Protein AF-A0A6C1KKN9-F1 (afdb_monomer_lite)

Radius of gyration: 24.56 Å; chains: 1; bounding box: 61×69×35 Å

Structure (mmCIF, N/CA/C/O backbone):
data_AF-A0A6C1KKN9-F1
#
_entry.id   AF-A0A6C1KKN9-F1
#
loop_
_atom_site.group_PDB
_atom_site.id
_atom_site.type_symbol
_atom_site.label_atom_id
_atom_site.label_alt_id
_atom_site.label_comp_id
_atom_site.label_asym_id
_atom_site.label_entity_id
_atom_site.label_seq_id
_atom_site.pdbx_PDB_ins_code
_atom_site.Cartn_x
_atom_site.Cartn_y
_atom_site.Cartn_z
_atom_site.occupancy
_atom_site.B_iso_or_equiv
_atom_site.auth_seq_id
_atom_site.auth_comp_id
_atom_site.auth_asym_id
_atom_site.auth_atom_id
_atom_site.pdbx_PDB_model_num
ATOM 1 N N . MET A 1 1 ? -14.892 9.527 -15.656 1.00 47.81 1 MET A N 1
ATOM 2 C CA . MET A 1 1 ? -14.237 9.778 -14.350 1.00 47.81 1 MET A CA 1
ATOM 3 C C . MET A 1 1 ? -15.229 9.839 -13.178 1.00 47.81 1 MET A C 1
ATOM 5 O O . MET A 1 1 ? -14.839 9.496 -12.073 1.00 47.81 1 MET A O 1
ATOM 9 N N . GLU A 1 2 ? -16.510 10.187 -13.378 1.00 54.34 2 GLU A N 1
ATOM 10 C CA . GLU A 1 2 ? -17.510 10.268 -12.286 1.00 54.34 2 GLU A CA 1
ATOM 11 C C . GLU A 1 2 ? -17.953 8.920 -11.687 1.00 54.34 2 GLU A C 1
ATOM 13 O O . GLU A 1 2 ? -18.302 8.838 -10.509 1.00 54.34 2 GLU A O 1
ATOM 18 N N . THR A 1 3 ? -17.919 7.836 -12.465 1.00 54.47 3 THR A N 1
ATOM 19 C CA . THR A 1 3 ? -18.433 6.527 -12.028 1.00 54.47 3 THR A CA 1
ATOM 20 C C . THR A 1 3 ? -17.547 5.876 -10.962 1.00 54.47 3 THR A C 1
ATOM 22 O O . THR A 1 3 ? -18.058 5.299 -10.007 1.00 54.47 3 THR A O 1
ATOM 25 N N . ALA A 1 4 ? -16.223 6.035 -11.064 1.00 53.25 4 ALA A N 1
ATOM 26 C CA . ALA A 1 4 ? -15.273 5.545 -10.062 1.00 53.25 4 ALA A CA 1
ATOM 27 C C . ALA A 1 4 ? -15.426 6.283 -8.719 1.00 53.25 4 ALA A C 1
ATOM 29 O O . ALA A 1 4 ? -15.391 5.658 -7.661 1.00 53.25 4 ALA A O 1
ATOM 30 N N . ALA A 1 5 ? -15.691 7.595 -8.760 1.00 52.31 5 ALA A N 1
ATOM 31 C CA . ALA A 1 5 ? -15.946 8.405 -7.568 1.00 52.31 5 ALA A CA 1
ATOM 32 C C . ALA A 1 5 ? -17.244 7.988 -6.848 1.00 52.31 5 ALA A C 1
ATOM 34 O O . ALA A 1 5 ? -17.274 7.880 -5.623 1.00 52.31 5 ALA A O 1
ATOM 35 N N . ARG A 1 6 ? -18.307 7.670 -7.600 1.00 53.66 6 ARG A N 1
ATOM 36 C CA . ARG A 1 6 ? -19.574 7.145 -7.051 1.00 53.66 6 ARG A CA 1
ATOM 37 C C . ARG A 1 6 ? -19.421 5.766 -6.402 1.00 53.66 6 ARG A C 1
ATOM 39 O O . ARG A 1 6 ? -20.085 5.504 -5.402 1.00 53.66 6 ARG A O 1
ATOM 46 N N . VAL A 1 7 ? -18.567 4.899 -6.951 1.00 52.72 7 VAL A N 1
ATOM 47 C CA . VAL A 1 7 ? -18.294 3.560 -6.396 1.00 52.72 7 VAL A CA 1
ATOM 48 C C . VAL A 1 7 ? -17.428 3.656 -5.137 1.00 52.72 7 VAL A C 1
ATOM 50 O O . VAL A 1 7 ? -17.748 3.011 -4.141 1.00 52.72 7 VAL A O 1
ATOM 53 N N . ALA A 1 8 ? -16.417 4.531 -5.122 1.00 51.62 8 ALA A N 1
ATOM 54 C CA . ALA A 1 8 ? -15.596 4.795 -3.936 1.00 51.62 8 ALA A CA 1
ATOM 55 C C . ALA A 1 8 ? -16.413 5.358 -2.754 1.00 51.62 8 ALA A C 1
ATOM 57 O O . ALA A 1 8 ? -16.169 5.001 -1.604 1.00 51.62 8 ALA A O 1
ATOM 58 N N . LEU A 1 9 ? -17.440 6.170 -3.032 1.00 49.12 9 LEU A N 1
ATOM 59 C CA . LEU A 1 9 ? -18.370 6.704 -2.025 1.00 49.12 9 LEU A CA 1
ATOM 60 C C . LEU A 1 9 ? -19.429 5.696 -1.550 1.00 49.12 9 LEU A C 1
ATOM 62 O O . LEU A 1 9 ? -20.126 5.964 -0.572 1.00 49.12 9 LEU A O 1
ATOM 66 N N . ARG A 1 10 ? -19.575 4.553 -2.230 1.00 47.56 10 ARG A N 1
ATOM 67 C CA . ARG A 1 10 ? -20.541 3.502 -1.877 1.00 47.56 10 ARG A CA 1
ATOM 68 C C . ARG A 1 10 ? -19.907 2.330 -1.136 1.00 47.56 10 ARG A C 1
ATOM 70 O O . ARG A 1 10 ? -20.632 1.434 -0.721 1.00 47.56 10 ARG A O 1
ATOM 77 N N . VAL A 1 11 ? -18.589 2.348 -0.927 1.00 47.41 11 VAL A N 1
ATOM 78 C CA . VAL A 1 11 ? -17.938 1.466 0.044 1.00 47.41 11 VAL A CA 1
ATOM 79 C C . VAL A 1 11 ? -18.180 2.083 1.426 1.00 47.41 11 VAL A C 1
ATOM 81 O O . VAL A 1 11 ? -17.534 3.080 1.759 1.00 47.41 11 VAL A O 1
ATOM 84 N N . PRO A 1 12 ? -19.121 1.546 2.226 1.00 51.97 12 PRO A N 1
ATOM 85 C CA . PRO A 1 12 ? -19.640 2.222 3.417 1.00 51.97 12 PRO A CA 1
ATOM 86 C C . PRO A 1 12 ? -18.575 2.462 4.495 1.00 51.97 12 PRO A C 1
ATOM 88 O O . PRO A 1 12 ? -18.755 3.330 5.335 1.00 51.97 12 PRO A O 1
ATOM 91 N N . VAL A 1 13 ? -17.452 1.739 4.450 1.00 53.56 13 VAL A N 1
ATOM 92 C CA . VAL A 1 13 ? -16.356 1.875 5.418 1.00 53.56 13 VAL A CA 1
ATOM 93 C C . VAL A 1 13 ? -15.308 2.885 4.935 1.00 53.56 13 VAL A C 1
ATOM 95 O O . VAL A 1 13 ? -15.003 3.848 5.630 1.00 53.56 13 VAL A O 1
ATOM 98 N N . PHE A 1 14 ? -14.798 2.737 3.708 1.00 50.16 14 PHE A N 1
ATOM 99 C CA . PHE A 1 14 ? -13.741 3.609 3.176 1.00 50.16 14 PHE A CA 1
ATOM 100 C C . PHE A 1 14 ? -14.227 5.040 2.894 1.00 50.16 14 PHE A C 1
ATOM 102 O O . PHE A 1 14 ? -13.502 6.001 3.148 1.00 50.16 14 PHE A O 1
ATOM 109 N N . GLY A 1 15 ? -15.462 5.195 2.401 1.00 50.34 15 GLY A N 1
ATOM 110 C CA . GLY A 1 15 ? -16.042 6.499 2.073 1.00 50.34 15 GLY A CA 1
ATOM 111 C C . GLY A 1 15 ? -16.386 7.350 3.299 1.00 50.34 15 GLY A C 1
ATOM 112 O O . GLY A 1 15 ? -16.334 8.574 3.217 1.00 50.34 15 GLY A O 1
ATOM 113 N N . TRP A 1 16 ? -16.694 6.725 4.440 1.00 55.47 16 TRP A N 1
ATOM 114 C CA . TRP A 1 16 ? -16.972 7.433 5.695 1.00 55.47 16 TRP A CA 1
ATOM 115 C C . TRP A 1 16 ? -15.677 7.921 6.350 1.00 55.47 16 TRP A C 1
ATOM 117 O O . TRP A 1 16 ? -15.563 9.103 6.666 1.00 55.47 16 TRP A O 1
ATOM 127 N N . PHE A 1 17 ? -14.651 7.062 6.406 1.00 53.03 17 PHE A N 1
ATOM 128 C CA . PHE A 1 17 ? -13.333 7.442 6.924 1.00 53.03 17 PHE A CA 1
ATOM 129 C C . PHE A 1 17 ? -12.659 8.535 6.104 1.00 53.03 17 PHE A C 1
ATOM 131 O O . PHE A 1 17 ? -12.101 9.477 6.666 1.00 53.03 17 PHE A O 1
ATOM 138 N N . LEU A 1 18 ? -12.737 8.449 4.776 1.00 52.69 18 LEU A N 1
ATOM 139 C CA . LEU A 1 18 ? -12.146 9.462 3.908 1.00 52.69 18 LEU A CA 1
ATOM 140 C C . LEU A 1 18 ? -12.892 10.804 3.997 1.00 52.69 18 LEU A C 1
ATOM 142 O O . LEU A 1 18 ? -12.270 11.858 3.890 1.00 52.69 18 LEU A O 1
ATOM 146 N N . LYS A 1 19 ? -14.210 10.782 4.234 1.00 52.62 19 LYS A N 1
ATOM 147 C CA . LYS A 1 19 ? -15.023 11.994 4.403 1.00 52.62 19 LYS A CA 1
ATOM 148 C C . LYS A 1 19 ? -14.726 12.709 5.727 1.00 52.62 19 LYS A C 1
ATOM 150 O O . LYS A 1 19 ? -14.597 13.935 5.708 1.00 52.62 19 LYS A O 1
ATOM 155 N N . ASP A 1 20 ? -14.535 11.960 6.815 1.00 54.56 20 ASP A N 1
ATOM 156 C CA . ASP A 1 20 ? -14.146 12.500 8.129 1.00 54.56 20 ASP A CA 1
ATOM 157 C C . ASP A 1 20 ? -12.704 13.030 8.153 1.00 54.56 20 ASP A C 1
ATOM 159 O O . ASP A 1 20 ? -12.433 14.061 8.766 1.00 54.56 20 ASP A O 1
ATOM 163 N N . ALA A 1 21 ? -11.780 12.399 7.423 1.00 52.91 21 ALA A N 1
ATOM 164 C CA . ALA A 1 21 ? -10.393 12.862 7.328 1.00 52.91 21 ALA A CA 1
ATOM 165 C C . ALA A 1 21 ? -10.230 14.199 6.577 1.00 52.91 21 ALA A C 1
ATOM 167 O O . ALA A 1 21 ? -9.237 14.895 6.779 1.00 52.91 21 ALA A O 1
ATOM 168 N N . ILE A 1 22 ? -11.179 14.550 5.700 1.00 55.94 22 ILE A N 1
ATOM 169 C CA . ILE A 1 22 ? -11.143 15.783 4.895 1.00 55.94 22 ILE A CA 1
ATOM 170 C C . ILE A 1 22 ? -11.849 16.952 5.605 1.00 55.94 22 ILE A C 1
ATOM 172 O O . ILE A 1 22 ? -11.441 18.096 5.425 1.00 55.94 22 ILE A O 1
ATOM 176 N N . HIS A 1 23 ? -12.890 16.687 6.404 1.00 55.44 23 HIS A N 1
ATOM 177 C CA . HIS A 1 23 ? -13.731 17.730 7.019 1.00 55.44 23 HIS A CA 1
ATOM 178 C C . HIS A 1 23 ? -13.559 17.869 8.546 1.00 55.44 23 HIS A C 1
ATOM 180 O O . HIS A 1 23 ? -14.169 18.758 9.139 1.00 55.44 23 HIS A O 1
ATOM 186 N N . GLY A 1 24 ? -12.776 17.000 9.195 1.00 54.00 24 GLY A N 1
ATOM 187 C CA . GLY A 1 24 ? -12.665 16.927 10.655 1.00 54.00 24 GLY A CA 1
ATOM 188 C C . GLY A 1 24 ? -11.593 17.818 11.305 1.00 54.00 24 GLY A C 1
ATOM 189 O O . GLY A 1 24 ? -10.656 18.288 10.664 1.00 54.00 24 GLY A O 1
ATOM 190 N N . ALA A 1 25 ? -11.741 18.003 12.624 1.00 54.50 25 ALA A N 1
ATOM 191 C CA . ALA A 1 25 ? -10.811 18.670 13.546 1.00 54.50 25 ALA A CA 1
ATOM 192 C C . ALA A 1 25 ? -9.373 18.093 13.476 1.00 54.50 25 ALA A C 1
ATOM 194 O O . ALA A 1 25 ? -9.205 16.964 13.019 1.00 54.50 25 ALA A O 1
ATOM 195 N N . PRO A 1 26 ? -8.324 18.798 13.954 1.00 61.16 26 PRO A N 1
ATOM 196 C CA . PRO A 1 26 ? -6.922 18.359 13.838 1.00 61.16 26 PRO A CA 1
ATOM 197 C C . PRO A 1 26 ? -6.625 16.923 14.324 1.00 61.16 26 PRO A C 1
ATOM 199 O O . PRO A 1 26 ? -5.720 16.284 13.786 1.00 61.16 26 PRO A O 1
ATOM 202 N N . ASP A 1 27 ? -7.418 16.375 15.252 1.00 59.34 27 ASP A N 1
ATOM 203 C CA . ASP A 1 27 ? -7.294 14.989 15.734 1.00 59.34 27 ASP A CA 1
ATOM 204 C C . ASP A 1 27 ? -7.883 13.920 14.790 1.00 59.34 27 ASP A C 1
ATOM 206 O O . ASP A 1 27 ? -7.551 12.736 14.896 1.00 59.34 27 ASP A O 1
ATOM 210 N N . ALA A 1 28 ? -8.713 14.306 13.817 1.00 64.44 28 ALA A N 1
ATOM 211 C CA . ALA A 1 28 ? -9.369 13.390 12.876 1.00 64.44 28 ALA A CA 1
ATOM 212 C C . ALA A 1 28 ? -8.368 12.598 12.016 1.00 64.44 28 ALA A C 1
ATOM 214 O O . ALA A 1 28 ? -8.643 11.475 11.585 1.00 64.44 28 ALA A O 1
ATOM 215 N N . LYS A 1 29 ? -7.161 13.141 11.820 1.00 64.50 29 LYS A N 1
ATOM 216 C CA . LYS A 1 29 ? -6.089 12.490 11.058 1.00 64.50 29 LYS A CA 1
ATOM 217 C C . LYS A 1 29 ? -5.588 11.206 11.733 1.00 64.50 29 LYS A C 1
ATOM 219 O O . LYS A 1 29 ? -5.265 10.242 11.038 1.00 64.50 29 LYS A O 1
ATOM 224 N N . TYR A 1 30 ? -5.571 11.164 13.068 1.00 70.12 30 TYR A N 1
ATOM 225 C CA . TYR A 1 30 ? -5.166 9.977 13.829 1.00 70.12 30 TYR A CA 1
ATOM 226 C C . TYR A 1 30 ? -6.231 8.881 13.772 1.00 70.12 30 TYR A C 1
ATOM 228 O O . TYR A 1 30 ? -5.903 7.717 13.543 1.00 70.12 30 TYR A O 1
ATOM 236 N N . TYR A 1 31 ? -7.509 9.252 13.887 1.00 68.25 31 TYR A N 1
ATOM 237 C CA . TYR A 1 31 ? -8.619 8.306 13.752 1.00 68.25 31 TYR A CA 1
ATOM 238 C C . TYR A 1 31 ? -8.695 7.696 12.350 1.00 68.25 31 TYR A C 1
ATOM 240 O O . TYR A 1 31 ? -9.003 6.512 12.216 1.00 68.25 31 TYR A O 1
ATOM 248 N N . PHE A 1 32 ? -8.348 8.455 11.309 1.00 70.19 32 PHE A N 1
ATOM 249 C CA . PHE A 1 32 ? -8.240 7.919 9.954 1.00 70.19 32 PHE A CA 1
ATOM 250 C C . PHE A 1 32 ? -7.137 6.860 9.836 1.00 70.19 32 PHE A C 1
ATOM 252 O O . PHE A 1 32 ? -7.387 5.767 9.330 1.00 70.19 32 PHE A O 1
ATOM 259 N N . MET A 1 33 ? -5.935 7.149 10.346 1.00 72.12 33 MET A N 1
ATOM 260 C CA . MET A 1 33 ? -4.817 6.198 10.315 1.00 72.12 33 MET A CA 1
ATOM 261 C C . MET A 1 33 ? -5.116 4.927 11.116 1.00 72.12 33 MET A C 1
ATOM 263 O O . MET A 1 33 ? -4.848 3.824 10.639 1.00 72.12 33 MET A O 1
ATOM 267 N N . ALA A 1 34 ? -5.724 5.065 12.297 1.00 76.56 34 ALA A N 1
ATOM 268 C CA . ALA A 1 34 ? -6.134 3.926 13.112 1.00 76.56 34 ALA A CA 1
ATOM 269 C C . ALA A 1 34 ? -7.152 3.042 12.374 1.00 76.56 34 ALA A C 1
ATOM 271 O O . ALA A 1 34 ? -6.989 1.825 12.314 1.00 76.56 34 ALA A O 1
ATOM 272 N N . ASN A 1 35 ? -8.164 3.638 11.742 1.00 77.81 35 ASN A N 1
ATOM 273 C CA . ASN A 1 35 ? -9.170 2.870 11.014 1.00 77.81 35 ASN A CA 1
ATOM 274 C C . ASN A 1 35 ? -8.657 2.270 9.707 1.00 77.81 35 ASN A C 1
ATOM 276 O O . ASN A 1 35 ? -9.078 1.171 9.343 1.00 77.81 35 ASN A O 1
ATOM 280 N N . LEU A 1 36 ? -7.708 2.927 9.037 1.00 80.12 36 LEU A N 1
ATOM 281 C CA . LEU A 1 36 ? -6.999 2.344 7.903 1.00 80.12 36 LEU A CA 1
ATOM 282 C C . LEU A 1 36 ? -6.244 1.079 8.335 1.00 80.12 36 LEU A C 1
ATOM 284 O O . LEU A 1 36 ? -6.366 0.047 7.679 1.00 80.12 36 LEU A O 1
ATOM 288 N N . ALA A 1 37 ? -5.528 1.134 9.462 1.00 81.00 37 ALA A N 1
ATOM 289 C CA . 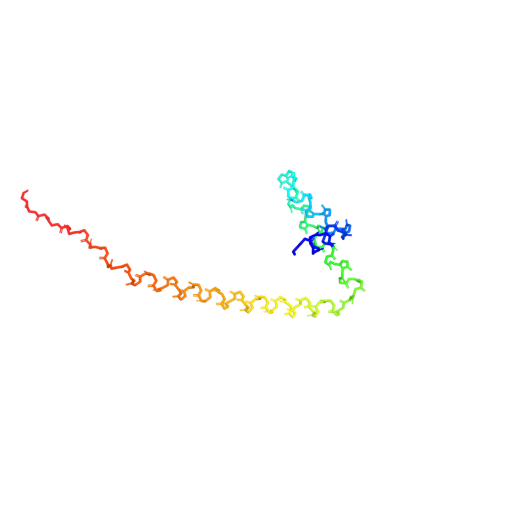ALA A 1 37 ? -4.822 -0.019 10.015 1.00 81.00 37 ALA A CA 1
ATOM 290 C C . ALA A 1 37 ? -5.787 -1.152 10.406 1.00 81.00 37 ALA A C 1
ATOM 292 O O . ALA A 1 37 ? -5.548 -2.307 10.055 1.00 81.00 37 ALA A O 1
ATOM 293 N N . VAL A 1 38 ? -6.911 -0.834 11.056 1.00 80.75 38 VAL A N 1
ATOM 294 C CA . VAL A 1 38 ? -7.943 -1.826 11.409 1.00 80.75 38 VAL A CA 1
ATOM 295 C C . VAL A 1 38 ? -8.562 -2.458 10.160 1.00 80.75 38 VAL A C 1
ATOM 297 O O . VAL A 1 38 ? -8.691 -3.680 10.102 1.00 80.75 38 VAL A O 1
ATOM 300 N N . CYS A 1 39 ? -8.883 -1.672 9.127 1.00 79.00 39 CYS A N 1
ATOM 301 C CA . CYS A 1 39 ? -9.373 -2.200 7.850 1.00 79.00 39 CYS A CA 1
ATOM 302 C C . CYS A 1 39 ? -8.341 -3.110 7.182 1.00 79.00 39 CYS A C 1
ATOM 304 O O . CYS A 1 39 ? -8.700 -4.147 6.629 1.00 79.00 39 CYS A O 1
ATOM 306 N N . PHE A 1 40 ? -7.062 -2.745 7.253 1.00 81.12 40 PHE A N 1
ATOM 307 C CA . PHE A 1 40 ? -5.979 -3.546 6.701 1.00 81.12 40 PHE A CA 1
ATOM 308 C C . PHE A 1 40 ? -5.875 -4.905 7.404 1.00 81.12 40 PHE A C 1
ATOM 310 O O . PHE A 1 40 ? -5.827 -5.940 6.742 1.00 81.12 40 PHE A O 1
ATOM 317 N N . ILE A 1 41 ? -5.937 -4.916 8.740 1.00 82.44 41 ILE A N 1
ATOM 318 C CA . ILE A 1 41 ? -5.954 -6.144 9.549 1.00 82.44 41 ILE A CA 1
ATOM 319 C C . ILE A 1 41 ? -7.201 -6.981 9.249 1.00 82.44 41 ILE A C 1
ATOM 321 O O . ILE A 1 41 ? -7.093 -8.193 9.070 1.00 82.44 41 ILE A O 1
ATOM 325 N N . ALA A 1 42 ? -8.375 -6.356 9.133 1.00 80.44 42 ALA A N 1
ATOM 326 C CA . ALA A 1 42 ? -9.602 -7.054 8.761 1.00 80.44 42 ALA A CA 1
ATOM 327 C C . ALA A 1 42 ? -9.473 -7.710 7.377 1.00 80.44 42 ALA A C 1
ATOM 329 O O . ALA A 1 42 ? -9.864 -8.861 7.199 1.00 80.44 42 ALA A O 1
ATOM 330 N N . MET A 1 43 ? -8.863 -7.025 6.409 1.00 78.50 43 MET A N 1
ATOM 331 C CA . MET A 1 43 ? -8.648 -7.564 5.067 1.00 78.50 43 MET A CA 1
ATOM 332 C C . MET A 1 43 ? -7.679 -8.755 5.078 1.00 78.50 43 MET A C 1
ATOM 334 O O . MET A 1 43 ? -7.939 -9.756 4.410 1.00 78.50 43 MET A O 1
ATOM 338 N N . ILE A 1 44 ? -6.628 -8.702 5.906 1.00 85.12 44 ILE A N 1
ATOM 339 C CA . ILE A 1 44 ? -5.743 -9.850 6.162 1.00 85.12 44 ILE A CA 1
ATOM 340 C C . ILE A 1 44 ? -6.517 -11.002 6.812 1.00 85.12 44 ILE A C 1
ATOM 342 O O . ILE A 1 44 ? -6.300 -12.151 6.450 1.00 85.12 44 ILE A O 1
ATOM 346 N N . TYR A 1 45 ? -7.432 -10.727 7.742 1.00 79.19 45 TYR A N 1
ATOM 347 C CA . TYR A 1 45 ? -8.218 -11.769 8.402 1.00 79.19 45 TYR A CA 1
ATOM 348 C C . TYR A 1 45 ? -9.201 -12.466 7.445 1.00 79.19 45 TYR A C 1
ATOM 350 O O . TYR A 1 45 ? -9.283 -13.691 7.442 1.00 79.19 45 TYR A O 1
ATOM 358 N N . PHE A 1 46 ? -9.917 -11.710 6.603 1.00 80.81 46 PHE A N 1
ATOM 359 C CA . PHE A 1 46 ? -10.909 -12.271 5.675 1.00 80.81 46 PHE A CA 1
ATOM 360 C C . PHE A 1 46 ? -10.289 -12.980 4.468 1.00 80.81 46 PHE A C 1
ATOM 362 O O . PHE A 1 46 ? -10.770 -14.038 4.068 1.00 80.81 46 PHE A O 1
ATOM 369 N N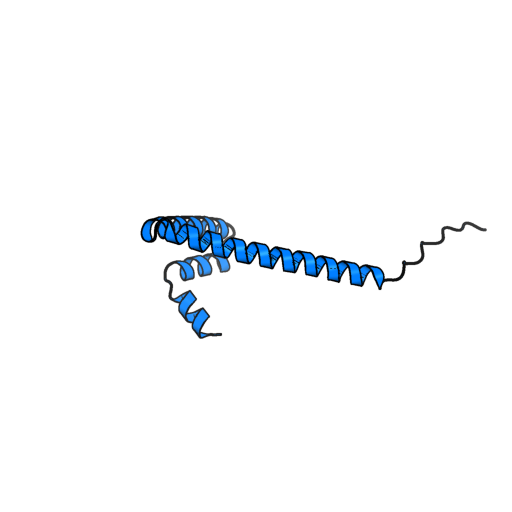 . PHE A 1 47 ? -9.248 -12.400 3.865 1.00 79.38 47 PHE A N 1
ATOM 370 C CA . PHE A 1 47 ? -8.633 -12.944 2.648 1.00 79.38 47 PHE A CA 1
ATOM 371 C C . PHE A 1 47 ? -7.379 -13.774 2.928 1.00 79.38 47 PHE A C 1
ATOM 373 O O . PHE A 1 47 ? -6.978 -14.567 2.078 1.00 79.38 47 PHE A O 1
ATOM 380 N N . GLY A 1 48 ? -6.759 -13.617 4.098 1.00 84.19 48 GLY A N 1
ATOM 381 C CA . GLY A 1 48 ? -5.578 -14.365 4.512 1.00 84.19 48 GLY A CA 1
ATOM 382 C C . GLY A 1 48 ? -4.287 -13.928 3.817 1.00 84.19 48 GLY A C 1
ATOM 383 O O . GLY A 1 48 ? -4.102 -12.785 3.394 1.00 84.19 48 GLY A O 1
ATOM 384 N N . TYR A 1 49 ? -3.378 -14.893 3.676 1.00 86.31 49 TYR A N 1
ATOM 385 C CA . TYR A 1 49 ? -2.080 -14.731 3.017 1.00 86.31 49 TYR A CA 1
ATOM 386 C C . TYR A 1 49 ? -2.139 -14.211 1.560 1.00 86.31 49 TYR A C 1
ATOM 388 O O . TYR A 1 49 ? -1.302 -13.375 1.211 1.00 86.31 49 TYR A O 1
ATOM 396 N N . PRO A 1 50 ? -3.118 -14.604 0.712 1.00 88.25 50 PRO A N 1
ATOM 397 C CA . PRO A 1 50 ? -3.260 -14.065 -0.644 1.00 88.25 50 PRO A CA 1
ATOM 398 C C . PRO A 1 50 ? -3.288 -12.535 -0.715 1.00 88.25 50 PRO A C 1
ATOM 400 O O . PRO A 1 50 ? -2.684 -11.949 -1.613 1.00 88.25 50 PRO A O 1
ATOM 403 N N . PHE A 1 51 ? -3.939 -11.876 0.247 1.00 87.31 51 PHE A N 1
ATOM 404 C CA . PHE A 1 51 ? -4.009 -10.416 0.279 1.00 87.31 51 PHE A CA 1
ATOM 405 C C . PHE A 1 51 ? -2.632 -9.778 0.497 1.00 87.31 51 PHE A C 1
ATOM 407 O O . PHE A 1 51 ? -2.284 -8.818 -0.189 1.00 87.31 51 PHE A O 1
ATOM 414 N N . LEU A 1 52 ? -1.820 -10.346 1.394 1.00 89.56 52 LEU A N 1
ATOM 415 C CA . LEU A 1 52 ? -0.468 -9.856 1.663 1.00 89.56 52 LEU A CA 1
ATOM 416 C C . LEU A 1 52 ? 0.440 -9.973 0.436 1.00 89.56 52 LEU A C 1
ATOM 418 O O . LEU A 1 52 ? 1.201 -9.046 0.163 1.00 89.56 52 LEU A O 1
ATOM 422 N N . ILE A 1 53 ? 0.335 -11.069 -0.324 1.00 89.62 53 ILE A N 1
ATOM 423 C CA . ILE A 1 53 ? 1.116 -11.261 -1.555 1.00 89.62 53 ILE A CA 1
ATOM 424 C C . ILE A 1 53 ? 0.775 -10.178 -2.579 1.00 89.62 53 ILE A C 1
ATOM 426 O O . ILE A 1 53 ? 1.671 -9.522 -3.110 1.00 89.62 53 ILE A O 1
ATOM 430 N N . VAL A 1 54 ? -0.517 -9.979 -2.853 1.00 92.00 54 VAL A N 1
ATOM 431 C CA . VAL A 1 54 ? -0.966 -8.989 -3.840 1.00 92.00 54 VAL A CA 1
ATOM 432 C C . VAL A 1 54 ? -0.572 -7.585 -3.393 1.00 92.00 54 VAL A C 1
ATOM 434 O O . VAL A 1 54 ? -0.012 -6.828 -4.186 1.00 92.00 54 VAL A O 1
ATOM 437 N N . TYR A 1 55 ? -0.787 -7.252 -2.118 1.00 91.25 55 TYR A N 1
ATOM 438 C CA . TYR A 1 55 ? -0.379 -5.965 -1.566 1.00 91.25 55 TYR A CA 1
ATOM 439 C C . TYR A 1 55 ? 1.127 -5.733 -1.738 1.00 91.25 55 TYR A C 1
ATOM 441 O O . TYR A 1 55 ? 1.519 -4.695 -2.270 1.00 91.25 55 TYR A O 1
ATOM 449 N N . ALA A 1 56 ? 1.963 -6.714 -1.388 1.00 92.75 56 ALA A N 1
ATOM 450 C CA . ALA A 1 56 ? 3.409 -6.622 -1.560 1.00 92.75 56 ALA A CA 1
ATOM 451 C 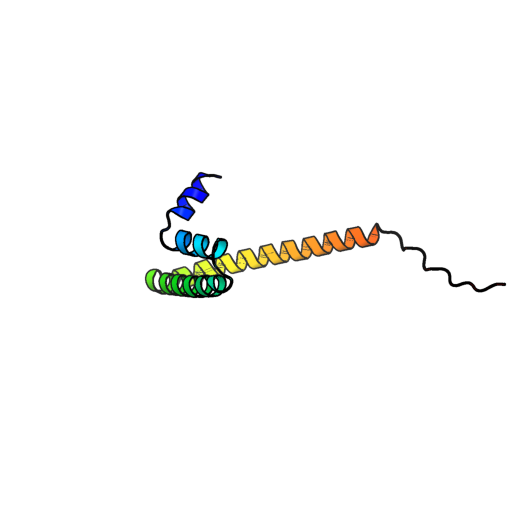C . ALA A 1 56 ? 3.801 -6.415 -3.031 1.00 92.75 56 ALA A C 1
ATOM 453 O O . ALA A 1 56 ? 4.559 -5.493 -3.322 1.00 92.75 56 ALA A O 1
ATOM 454 N N . LEU A 1 57 ? 3.236 -7.190 -3.966 1.00 96.56 57 LEU A N 1
ATOM 455 C CA . LEU A 1 57 ? 3.510 -7.030 -5.401 1.00 96.56 57 LEU A CA 1
ATOM 456 C C . LEU A 1 57 ? 3.139 -5.631 -5.904 1.00 96.56 57 LEU A C 1
ATOM 458 O O . LEU A 1 57 ? 3.916 -5.004 -6.628 1.00 96.56 57 LEU A O 1
ATOM 462 N N . THR A 1 58 ? 1.965 -5.128 -5.517 1.00 94.50 58 THR A N 1
ATOM 463 C CA . THR A 1 58 ? 1.537 -3.782 -5.921 1.00 94.50 58 THR A CA 1
ATOM 464 C C . THR A 1 58 ? 2.426 -2.696 -5.316 1.00 94.50 58 THR A C 1
ATOM 466 O O . THR A 1 58 ? 2.835 -1.784 -6.034 1.00 94.50 58 THR A O 1
ATOM 469 N N . ALA A 1 59 ? 2.807 -2.820 -4.042 1.00 92.56 59 ALA A N 1
ATOM 470 C CA . ALA A 1 59 ? 3.717 -1.892 -3.381 1.00 92.56 59 ALA A CA 1
ATOM 471 C C . ALA A 1 59 ? 5.106 -1.892 -4.038 1.00 92.56 59 ALA A C 1
ATOM 473 O O . ALA A 1 59 ? 5.676 -0.823 -4.253 1.00 92.56 59 ALA A O 1
ATOM 474 N N . THR A 1 60 ? 5.627 -3.058 -4.432 1.00 97.19 60 THR A N 1
ATOM 475 C CA . THR A 1 60 ? 6.883 -3.161 -5.187 1.00 97.19 60 THR A CA 1
ATOM 476 C C . THR A 1 60 ? 6.787 -2.455 -6.537 1.00 97.19 60 THR A C 1
ATOM 478 O O . THR A 1 60 ? 7.678 -1.678 -6.876 1.00 97.19 60 THR A O 1
ATOM 481 N N . ALA A 1 61 ? 5.707 -2.666 -7.295 1.00 95.56 61 ALA A N 1
ATOM 482 C CA . ALA A 1 61 ? 5.512 -1.986 -8.575 1.00 95.56 61 ALA A CA 1
ATOM 483 C C . ALA A 1 61 ? 5.467 -0.458 -8.402 1.00 95.56 61 ALA A C 1
ATOM 485 O O . ALA A 1 61 ? 6.146 0.267 -9.129 1.00 95.56 61 ALA A O 1
ATOM 486 N N . VAL A 1 62 ? 4.733 0.030 -7.397 1.00 96.94 62 VAL A N 1
ATOM 487 C CA . VAL A 1 62 ? 4.669 1.461 -7.065 1.00 96.94 62 VAL A CA 1
ATOM 488 C C . VAL A 1 62 ? 6.042 2.001 -6.669 1.00 96.94 62 VAL A C 1
ATOM 490 O O . VAL A 1 62 ? 6.432 3.064 -7.147 1.00 96.94 62 VAL A O 1
ATOM 493 N N . ALA A 1 63 ? 6.802 1.269 -5.852 1.00 95.38 63 ALA A N 1
ATOM 494 C CA . ALA A 1 63 ? 8.144 1.671 -5.443 1.00 95.38 63 ALA A CA 1
ATOM 495 C C . ALA A 1 63 ? 9.085 1.799 -6.650 1.00 95.38 63 ALA A C 1
ATOM 497 O O . ALA A 1 63 ? 9.761 2.819 -6.791 1.00 95.38 63 ALA A O 1
ATOM 498 N N . LEU A 1 64 ? 9.076 0.826 -7.565 1.00 97.19 64 LEU A N 1
ATOM 499 C CA . LEU A 1 64 ? 9.885 0.883 -8.785 1.00 97.19 64 LEU A CA 1
ATOM 500 C C . LEU A 1 64 ? 9.505 2.076 -9.665 1.00 97.19 64 LEU A C 1
ATOM 502 O O . LEU A 1 64 ? 10.381 2.830 -10.083 1.00 97.19 64 LEU A O 1
ATOM 506 N N . VAL A 1 65 ? 8.209 2.294 -9.894 1.00 97.25 65 VAL A N 1
ATOM 507 C CA . VAL A 1 65 ? 7.725 3.452 -10.661 1.00 97.25 65 VAL A CA 1
ATOM 508 C C . VAL A 1 65 ? 8.140 4.760 -9.985 1.00 97.25 65 VAL A C 1
ATOM 510 O O . VAL A 1 65 ? 8.629 5.665 -10.657 1.00 97.25 65 VAL A O 1
ATOM 513 N N . SER A 1 66 ? 8.013 4.852 -8.659 1.00 94.69 66 SER A N 1
ATOM 514 C CA . SER A 1 66 ? 8.414 6.043 -7.905 1.00 94.69 66 SER A CA 1
ATOM 515 C C . SER A 1 66 ? 9.914 6.324 -8.016 1.00 94.69 66 SER A C 1
ATOM 517 O O . SER A 1 66 ? 10.300 7.478 -8.171 1.00 94.69 66 SER A O 1
ATOM 519 N N . LEU A 1 67 ? 10.755 5.286 -8.022 1.00 95.75 67 LEU A N 1
ATOM 520 C CA . LEU A 1 67 ? 12.204 5.415 -8.168 1.00 95.75 67 LEU A CA 1
ATOM 521 C C . LEU A 1 67 ? 12.578 5.890 -9.573 1.00 95.75 67 LEU A C 1
ATOM 523 O O . LEU A 1 67 ? 13.429 6.768 -9.718 1.00 95.75 67 LEU A O 1
ATOM 527 N N . ILE A 1 68 ? 11.916 5.354 -10.601 1.00 95.62 68 ILE A N 1
ATOM 528 C CA . ILE A 1 68 ? 12.095 5.798 -11.988 1.00 95.62 68 ILE A CA 1
ATOM 529 C C . ILE A 1 68 ? 11.719 7.274 -12.117 1.00 95.62 68 ILE A C 1
ATOM 531 O O . ILE A 1 68 ? 12.496 8.050 -12.668 1.00 95.62 68 ILE A O 1
ATOM 535 N N . ILE A 1 69 ? 10.563 7.670 -11.579 1.00 96.19 69 ILE A N 1
ATOM 536 C CA . ILE A 1 69 ? 10.108 9.065 -11.608 1.00 96.19 69 ILE A CA 1
ATOM 537 C C . ILE A 1 69 ? 11.095 9.959 -10.863 1.00 96.19 69 ILE A C 1
ATOM 539 O O . ILE A 1 69 ? 11.521 10.964 -11.419 1.00 96.19 69 ILE A O 1
ATOM 543 N N . LEU A 1 70 ? 11.499 9.583 -9.648 1.00 95.38 70 LEU A N 1
ATOM 544 C CA . LEU A 1 70 ? 12.441 10.357 -8.842 1.00 95.38 70 LEU A CA 1
ATOM 545 C C . LEU A 1 70 ? 13.768 10.564 -9.581 1.00 95.38 70 LEU A C 1
ATOM 547 O O . LEU A 1 70 ? 14.274 11.680 -9.651 1.00 95.38 70 LEU A O 1
ATOM 551 N N . THR A 1 71 ? 14.289 9.500 -10.191 1.00 94.88 71 THR A N 1
ATOM 552 C CA . THR A 1 71 ? 15.541 9.540 -10.955 1.00 94.88 71 THR A CA 1
ATOM 553 C C . THR A 1 71 ? 15.401 10.400 -12.208 1.00 94.88 71 THR A C 1
ATOM 555 O O . THR A 1 71 ? 16.266 11.225 -12.495 1.00 94.88 71 THR A O 1
ATOM 558 N N . ALA A 1 72 ? 14.302 10.248 -12.949 1.00 93.06 72 ALA A N 1
ATOM 559 C CA . ALA A 1 72 ? 14.022 11.063 -14.123 1.00 93.06 72 ALA A CA 1
ATOM 560 C C . ALA A 1 72 ? 13.902 12.546 -13.743 1.00 93.06 72 ALA A C 1
ATOM 562 O O . ALA A 1 72 ? 14.517 13.394 -14.385 1.00 93.06 72 ALA A O 1
ATOM 563 N N . SER A 1 73 ? 13.175 12.865 -12.669 1.00 90.62 73 SER A N 1
ATOM 564 C CA . SER A 1 73 ? 13.046 14.228 -12.149 1.00 90.62 73 SER A CA 1
ATOM 565 C C . SER A 1 73 ? 14.396 14.839 -11.767 1.00 90.62 73 SER A C 1
ATOM 567 O O . SER A 1 73 ? 14.637 16.000 -12.096 1.00 90.62 73 SER A O 1
ATOM 569 N N . ASP A 1 74 ? 15.295 14.074 -11.145 1.00 88.75 74 ASP A N 1
ATOM 570 C CA . ASP A 1 74 ? 16.655 14.538 -10.837 1.00 88.75 74 ASP A CA 1
ATOM 571 C C . ASP A 1 74 ? 17.490 14.783 -12.102 1.00 88.75 74 ASP A C 1
ATOM 573 O O . ASP A 1 74 ? 18.226 15.770 -12.194 1.00 88.75 74 ASP A O 1
ATOM 577 N N . MET A 1 75 ? 17.352 13.923 -13.116 1.00 86.31 75 MET A N 1
ATOM 578 C CA . MET A 1 75 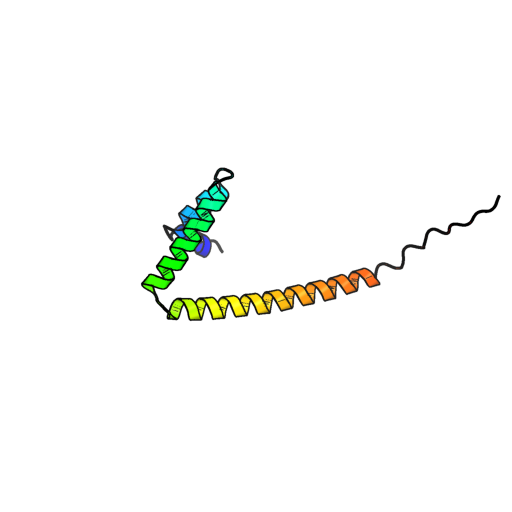? 18.010 14.127 -14.408 1.00 86.31 75 MET A CA 1
ATOM 579 C C . MET A 1 75 ? 17.517 15.399 -15.108 1.00 86.31 75 MET A C 1
ATOM 581 O O . MET A 1 75 ? 18.341 16.157 -15.621 1.00 86.31 75 MET A O 1
ATOM 585 N N . PHE A 1 76 ? 16.207 15.665 -15.100 1.00 82.75 76 PHE A N 1
ATOM 586 C CA . PHE A 1 76 ? 15.643 16.893 -15.669 1.00 82.75 76 PHE A CA 1
ATOM 587 C C . PHE A 1 76 ? 16.087 18.141 -14.895 1.00 82.75 76 PHE A C 1
ATOM 589 O O . PHE A 1 76 ? 16.500 19.118 -15.517 1.00 82.75 76 PHE A O 1
ATOM 596 N N . ARG A 1 77 ? 16.125 18.082 -13.555 1.00 82.81 77 ARG A N 1
ATOM 597 C CA . ARG A 1 77 ? 16.625 19.180 -12.706 1.00 82.81 77 ARG A CA 1
ATOM 598 C C . ARG A 1 77 ? 18.083 19.532 -13.016 1.00 82.81 77 ARG A C 1
ATOM 600 O O . ARG A 1 77 ? 18.442 20.705 -13.075 1.00 82.81 77 ARG A O 1
ATOM 607 N N . LYS A 1 78 ? 18.935 18.522 -13.224 1.00 71.69 78 LYS A N 1
ATOM 608 C CA . LYS A 1 78 ? 20.353 18.718 -13.571 1.00 71.69 78 LYS A CA 1
ATOM 609 C C . LYS A 1 78 ? 20.547 19.335 -14.962 1.00 71.69 78 LYS A C 1
ATOM 611 O O . LYS A 1 78 ? 21.597 19.925 -15.208 1.00 71.69 78 LYS A O 1
ATOM 616 N N . GLY A 1 79 ? 19.577 19.178 -15.863 1.00 63.78 79 GLY A N 1
ATOM 617 C CA . GLY A 1 79 ? 19.556 19.859 -17.159 1.00 63.78 79 GLY A CA 1
ATOM 618 C C . GLY A 1 79 ? 19.371 21.368 -16.999 1.00 63.78 79 GLY A C 1
ATOM 619 O O . GLY A 1 79 ? 20.198 22.131 -17.485 1.00 63.78 79 GLY A O 1
ATOM 620 N N . GLU A 1 80 ? 18.369 21.783 -16.218 1.00 62.06 80 GLU A N 1
ATOM 621 C CA . GLU A 1 80 ? 18.056 23.202 -15.986 1.00 62.06 80 GLU A CA 1
ATOM 622 C C . GLU A 1 80 ? 19.213 23.979 -15.329 1.00 62.06 80 GLU A C 1
ATOM 624 O O . GLU A 1 80 ? 19.469 25.124 -15.689 1.00 62.06 80 GLU A O 1
ATOM 629 N N . ASP A 1 81 ? 19.961 23.357 -14.410 1.00 62.50 81 ASP A N 1
ATOM 630 C CA . ASP A 1 81 ? 21.105 23.996 -13.730 1.00 62.50 81 ASP A CA 1
ATOM 631 C C . ASP A 1 81 ? 22.291 24.282 -14.676 1.00 62.50 81 ASP A C 1
ATOM 633 O O . ASP A 1 81 ? 23.119 25.149 -14.405 1.00 62.50 81 ASP A O 1
ATOM 637 N N . LYS A 1 82 ? 22.378 23.586 -15.819 1.00 57.53 82 LYS A N 1
ATOM 638 C CA . LYS A 1 82 ? 23.428 23.822 -16.827 1.00 57.53 82 LYS A CA 1
ATOM 639 C C . LYS A 1 82 ? 23.078 24.909 -17.837 1.00 57.53 82 LYS A C 1
ATOM 641 O O . LYS A 1 82 ? 23.993 25.499 -18.411 1.00 57.53 82 LYS A O 1
ATOM 646 N N . ASP A 1 83 ? 21.790 25.172 -18.033 1.00 59.16 83 ASP A N 1
ATOM 647 C CA . ASP A 1 83 ? 21.297 26.220 -18.932 1.00 59.16 83 ASP A CA 1
ATOM 648 C C . ASP A 1 83 ? 21.275 27.602 -18.256 1.00 59.16 83 ASP A C 1
ATOM 650 O O . ASP A 1 83 ? 21.233 28.639 -18.925 1.00 59.16 83 ASP A O 1
ATOM 654 N N . VAL A 1 84 ? 21.391 27.647 -16.925 1.00 61.53 84 VAL A N 1
ATOM 655 C CA . VAL A 1 84 ? 21.644 28.881 -16.179 1.00 61.53 84 VAL A CA 1
ATOM 656 C C . VAL A 1 84 ? 23.153 29.133 -16.156 1.00 61.53 84 VAL A C 1
ATOM 658 O O . VAL A 1 84 ? 23.881 28.675 -15.279 1.00 61.53 84 VAL A O 1
ATOM 661 N N . ALA A 1 85 ? 23.633 29.873 -17.159 1.00 65.00 85 ALA A N 1
ATOM 662 C CA . ALA A 1 85 ? 25.002 30.383 -17.229 1.00 65.00 85 ALA A CA 1
ATOM 663 C C . ALA A 1 85 ? 25.477 30.930 -15.863 1.00 65.00 85 ALA A C 1
ATOM 665 O O . ALA A 1 85 ? 24.682 31.546 -15.141 1.00 65.00 85 ALA A O 1
ATOM 666 N N . PRO A 1 86 ? 26.763 30.754 -15.495 1.00 59.78 86 PRO A N 1
ATOM 667 C CA . PRO A 1 86 ? 27.248 31.131 -14.177 1.00 59.78 86 PRO A CA 1
ATOM 668 C C . PRO A 1 86 ? 26.978 32.615 -13.946 1.00 59.78 86 PRO A C 1
ATOM 670 O O . PRO A 1 86 ? 27.488 33.476 -14.668 1.00 59.78 86 PRO A O 1
ATOM 673 N N . LYS A 1 87 ? 26.160 32.912 -12.928 1.00 64.12 87 LYS A N 1
ATOM 674 C CA . LYS A 1 87 ? 25.947 34.275 -12.442 1.00 64.12 87 LYS A CA 1
ATOM 675 C C . LYS A 1 87 ? 27.333 34.871 -12.198 1.00 64.12 87 LYS A C 1
ATOM 677 O O . LYS A 1 87 ? 28.079 34.285 -11.408 1.00 64.12 87 LYS A O 1
ATOM 682 N N . PRO A 1 88 ? 27.718 35.964 -12.883 1.00 56.59 88 PRO A N 1
ATOM 683 C CA . PRO A 1 88 ? 29.076 36.466 -12.799 1.00 56.59 88 PRO A CA 1
ATOM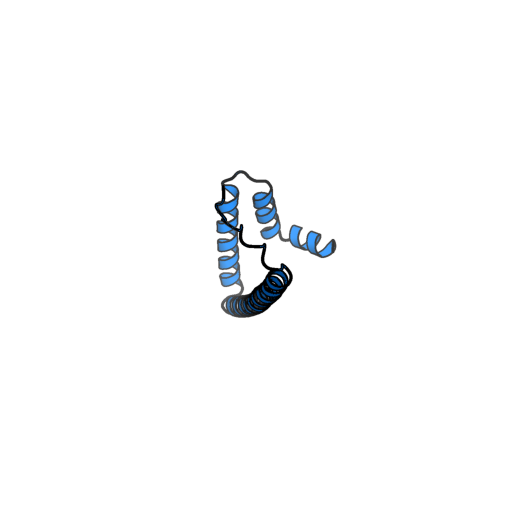 684 C C . PRO A 1 88 ? 29.377 36.742 -11.333 1.00 56.59 88 PRO A C 1
ATOM 686 O O . PRO A 1 88 ? 28.665 37.504 -10.672 1.00 56.59 88 PRO A O 1
ATOM 689 N N . ALA A 1 89 ? 30.391 36.037 -10.827 1.00 60.66 89 ALA A N 1
ATOM 690 C CA . ALA A 1 89 ? 30.903 36.216 -9.486 1.00 60.66 89 ALA A CA 1
ATOM 691 C C . ALA A 1 89 ? 31.114 37.713 -9.283 1.00 60.66 89 ALA A C 1
ATOM 693 O O . ALA A 1 89 ? 31.796 38.361 -10.082 1.00 60.66 89 ALA A O 1
ATOM 694 N N . ALA A 1 90 ? 30.462 38.256 -8.255 1.00 63.22 90 ALA A N 1
ATOM 695 C CA . ALA A 1 90 ? 30.612 39.638 -7.854 1.00 63.22 90 ALA A CA 1
ATOM 696 C C . ALA A 1 90 ? 32.111 39.949 -7.796 1.00 63.22 90 ALA A C 1
ATOM 698 O O . ALA A 1 90 ? 32.837 39.428 -6.947 1.00 63.22 90 ALA A O 1
ATOM 699 N N . ARG A 1 91 ? 32.581 40.750 -8.757 1.00 58.09 91 ARG A N 1
ATOM 700 C CA . ARG A 1 91 ? 33.966 41.193 -8.839 1.00 58.09 91 ARG A CA 1
ATOM 701 C C . ARG A 1 91 ? 34.190 42.165 -7.689 1.00 58.09 91 ARG A C 1
ATOM 703 O O . ARG A 1 91 ? 34.024 43.371 -7.837 1.00 58.09 91 ARG A O 1
ATOM 710 N N . GLY A 1 92 ? 34.562 41.618 -6.536 1.00 67.50 92 GLY A N 1
ATOM 711 C CA . GLY A 1 92 ? 35.302 42.353 -5.526 1.00 67.50 92 GLY A CA 1
ATOM 712 C C . GLY A 1 92 ? 36.556 42.921 -6.187 1.00 67.50 92 GLY A C 1
ATOM 713 O O . GLY A 1 92 ? 37.384 42.179 -6.711 1.00 67.50 92 GLY A O 1
ATO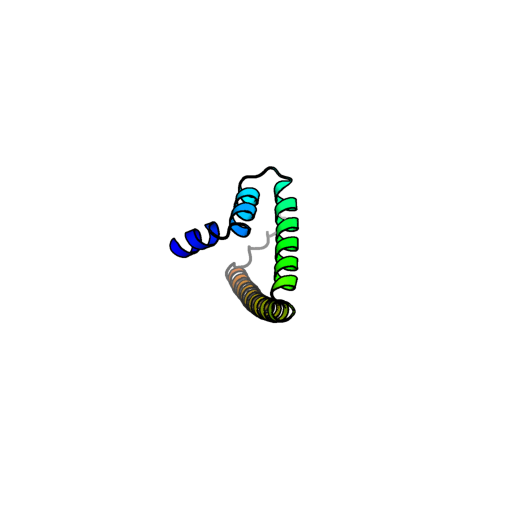M 714 N N . GLY A 1 93 ? 36.649 44.245 -6.227 1.00 52.31 93 GLY A N 1
ATOM 715 C CA . GLY A 1 93 ? 37.702 44.968 -6.929 1.00 52.31 93 GLY A CA 1
ATOM 716 C C . GLY A 1 93 ? 37.786 46.404 -6.440 1.00 52.31 93 GLY A C 1
ATOM 717 O O . GLY A 1 93 ? 37.349 47.326 -7.111 1.00 52.31 93 GLY A O 1
ATOM 718 N N . ARG A 1 94 ? 38.331 46.544 -5.232 1.00 60.59 94 ARG A N 1
ATOM 719 C CA . ARG A 1 94 ? 38.925 47.749 -4.645 1.00 60.59 94 ARG A CA 1
ATOM 720 C C . ARG A 1 94 ? 39.778 48.506 -5.682 1.00 60.59 94 ARG A C 1
ATOM 722 O O . ARG A 1 94 ? 40.769 47.930 -6.106 1.00 60.59 94 ARG A O 1
ATOM 729 N N . THR A 1 95 ? 39.444 49.766 -5.992 1.00 52.81 95 THR A N 1
ATOM 730 C CA . THR A 1 95 ? 40.379 50.860 -6.368 1.00 52.81 95 THR A CA 1
ATOM 731 C C . THR A 1 95 ? 39.650 52.202 -6.573 1.00 52.81 95 THR A C 1
ATOM 733 O O . THR A 1 95 ? 39.262 52.549 -7.686 1.00 52.81 95 THR A O 1
ATOM 736 N N . ARG A 1 96 ? 39.510 52.994 -5.508 1.00 49.66 96 ARG A N 1
ATOM 737 C CA . ARG A 1 96 ? 40.122 54.327 -5.324 1.00 49.66 96 ARG A CA 1
ATOM 738 C C . ARG A 1 96 ? 39.672 54.916 -3.995 1.00 49.66 96 ARG A C 1
ATOM 740 O O . ARG A 1 96 ? 38.491 54.718 -3.647 1.00 49.66 96 ARG A O 1
#

Secondary structure (DSSP, 8-state):
-HHHHHHHTTSTTHHHHHHHHHHS-TTHHHHHHHHHHHHHHHHHHHH-HHHHHHHHHHHHHHHHHHHHHHHHHHHHHHHHHHHS-PPPP-------

pLDDT: mean 71.6, std 16.69, range [47.41, 97.25]

Sequence (96 aa):
METAARVALRVPVFGWFLKDAIHGAPDAKYYFMANLAVCFIAMIYFFGYPFLIVYALTATAVALVSLIILTASDMFRKGEDKDVAPKPAARGGRTR

Organism: Xanthobacter autotrophicus (NCBI:txid280)

Foldseek 3Di:
DVVVVVVCCPPVQRNVLVVCCVPHDPCSVVVSVVSVVVVVVVCCVVVNPVVVVVVVVVVVVVVVVVVVVVVVVVVVVVVVVVVPDPPPDPPPDDDD